Protein AF-A0ABD0QM60-F1 (afdb_monomer)

Sequence (58 aa):
TKWLQHLSLLLKASLLVVNAVDRDHRPVLVHCSDGWDRTPQIAALAKVLLDPYYRTIE

InterPro domains:
  IPR010569 Myotubularin-like, phosphatase domain [PF06602] (1-58)
  IPR010569 Myotubularin-like, phosphatase domain [PS51339] (1-58)
  IPR016130 Protein-tyrosine phosphatase, active site [PS00383] (30-40)
  IPR029021 Protein-tyrosine phosphatase-like [G3DSA:3.90.190.10] (5-54)
  IPR029021 Protein-tyrosine phosphatase-like [SSF52799] (1-58)
  IPR030564 Myotubularin [PTHR10807] (1-58)

Organism: Cirrhinus mrigala (NCBI:txid683832)

Radius of gyration: 12.18 Å; Cα contacts (8 Å, |Δi|>4): 38; chains: 1; bounding box: 30×22×27 Å

Solvent-accessible surface area (backbone atoms only — not comparable to full-atom values): 3508 Å² total; per-residue (Å²): 131,65,59,68,58,56,52,51,51,48,54,52,55,14,49,53,53,38,44,34,43,76,74,66,70,39,92,80,88,81,71,60,87,88,46,78,61,69,22,51,54,30,52,50,49,23,42,46,73,73,37,73,70,67,72,54,94,122

Structure (mmCIF, N/CA/C/O backbone):
data_AF-A0ABD0QM60-F1
#
_entry.id   AF-A0ABD0QM60-F1
#
loop_
_atom_site.group_PDB
_atom_site.id
_atom_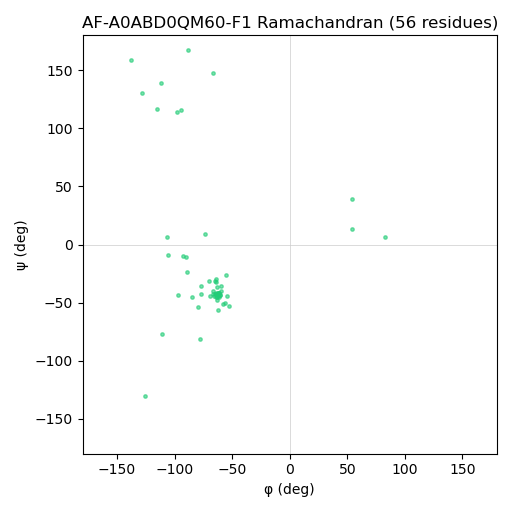site.type_symbol
_atom_site.label_atom_id
_atom_site.label_alt_id
_atom_site.label_comp_id
_atom_site.label_asym_id
_atom_site.label_entity_id
_atom_site.label_seq_id
_atom_site.pdbx_PDB_ins_code
_atom_site.Cartn_x
_atom_site.Cartn_y
_atom_site.Cartn_z
_atom_site.occupancy
_atom_site.B_iso_or_equiv
_atom_site.auth_seq_id
_atom_site.auth_comp_id
_atom_site.auth_asym_id
_atom_site.auth_atom_id
_atom_site.pdbx_PDB_model_num
ATOM 1 N N . THR A 1 1 ? 16.143 9.302 12.594 1.00 91.44 1 THR A N 1
ATOM 2 C CA . THR A 1 1 ? 15.459 7.997 12.453 1.00 91.44 1 THR A CA 1
ATOM 3 C C . THR A 1 1 ? 14.583 7.869 11.202 1.00 91.44 1 THR A C 1
ATOM 5 O O . THR A 1 1 ? 14.382 6.743 10.789 1.00 91.44 1 THR A O 1
ATOM 8 N N . LYS A 1 2 ? 14.058 8.943 10.568 1.00 97.12 2 LYS A N 1
ATOM 9 C 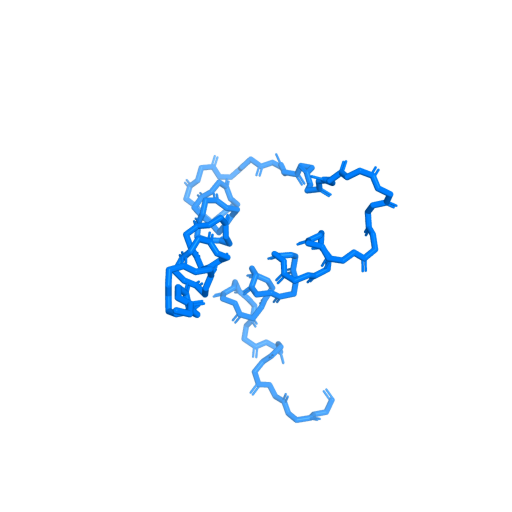CA . LYS A 1 2 ? 13.272 8.907 9.295 1.00 97.12 2 LYS A CA 1
ATOM 10 C C . LYS A 1 2 ? 12.045 7.974 9.271 1.00 97.12 2 LYS A C 1
ATOM 12 O O . LYS A 1 2 ? 11.449 7.755 8.223 1.00 97.12 2 LYS A O 1
ATOM 17 N N . TRP A 1 3 ? 11.614 7.490 10.429 1.00 98.44 3 TRP A N 1
ATOM 18 C CA . TRP A 1 3 ? 10.529 6.522 10.562 1.00 98.44 3 TRP A CA 1
ATOM 19 C C . TRP A 1 3 ? 9.240 6.955 9.847 1.00 98.44 3 TRP A C 1
ATOM 21 O O . TRP A 1 3 ? 8.741 6.255 8.969 1.00 98.44 3 TRP A O 1
ATOM 31 N N . LEU A 1 4 ? 8.762 8.169 10.134 1.00 98.50 4 LEU A N 1
ATOM 32 C CA . LEU A 1 4 ? 7.550 8.713 9.512 1.00 98.50 4 LEU A CA 1
ATOM 33 C C . LEU A 1 4 ? 7.695 8.918 7.998 1.00 98.50 4 LEU A C 1
ATOM 35 O O . LEU A 1 4 ? 6.718 8.798 7.262 1.00 98.50 4 LEU A O 1
ATOM 39 N N . GLN A 1 5 ? 8.910 9.184 7.514 1.00 98.56 5 GLN A N 1
ATOM 40 C CA . GLN A 1 5 ? 9.170 9.295 6.081 1.00 98.56 5 GLN A CA 1
ATOM 41 C C . GLN A 1 5 ? 8.985 7.938 5.387 1.00 98.56 5 GLN A C 1
ATOM 43 O O . GLN A 1 5 ? 8.367 7.884 4.326 1.00 98.56 5 GLN A O 1
ATOM 48 N N . HIS A 1 6 ? 9.463 6.844 5.987 1.00 98.25 6 HIS A N 1
ATOM 49 C CA . HIS A 1 6 ? 9.278 5.496 5.443 1.00 98.25 6 HIS A CA 1
ATOM 50 C C . HIS A 1 6 ? 7.802 5.076 5.431 1.00 98.25 6 HIS A C 1
ATOM 52 O O . HIS A 1 6 ? 7.323 4.589 4.407 1.00 98.25 6 HIS A O 1
ATOM 58 N N . LEU A 1 7 ? 7.058 5.356 6.508 1.00 98.56 7 LEU A N 1
ATOM 59 C CA . LEU A 1 7 ? 5.609 5.121 6.551 1.00 98.56 7 LEU A CA 1
ATOM 60 C C . LEU A 1 7 ? 4.860 5.935 5.487 1.00 98.56 7 LEU A C 1
ATOM 62 O O . LEU A 1 7 ? 3.999 5.403 4.789 1.00 98.56 7 LEU A O 1
ATOM 66 N N . SER A 1 8 ? 5.221 7.210 5.310 1.00 98.62 8 SER A N 1
ATOM 67 C CA . SER A 1 8 ? 4.619 8.066 4.284 1.00 98.62 8 SER A CA 1
ATOM 68 C C . SER A 1 8 ? 4.833 7.511 2.873 1.00 98.62 8 SER A C 1
ATOM 70 O O . SER A 1 8 ? 3.911 7.541 2.062 1.00 98.62 8 SER A O 1
ATOM 72 N N . LEU A 1 9 ? 6.018 6.970 2.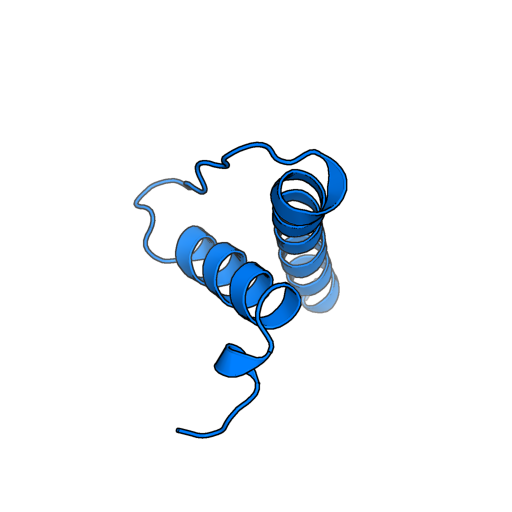573 1.00 98.50 9 LEU A N 1
ATOM 73 C CA . LEU A 1 9 ? 6.294 6.369 1.266 1.00 98.50 9 LEU A CA 1
ATOM 74 C 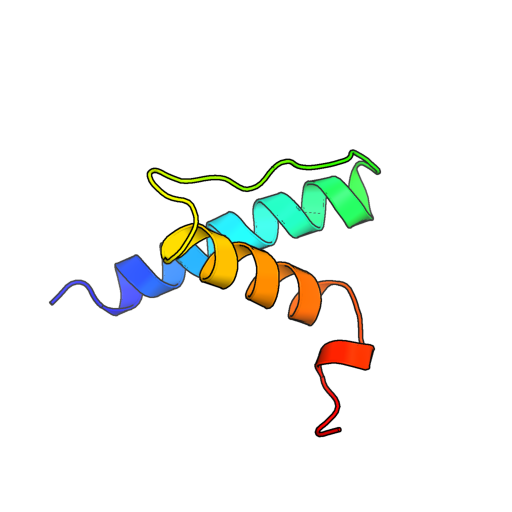C . LEU A 1 9 ? 5.468 5.099 1.021 1.00 98.50 9 LEU A C 1
ATOM 76 O O . LEU A 1 9 ? 4.943 4.941 -0.080 1.00 98.50 9 LEU A O 1
ATOM 80 N N . LEU A 1 10 ? 5.291 4.239 2.030 1.00 98.38 10 LEU A N 1
ATOM 81 C CA . LEU A 1 10 ? 4.441 3.045 1.917 1.00 98.38 10 LEU A CA 1
ATOM 82 C C . LEU A 1 10 ? 2.974 3.403 1.657 1.00 98.38 10 LEU A C 1
ATOM 84 O O . LEU A 1 10 ? 2.347 2.843 0.754 1.00 98.38 10 LEU A O 1
ATOM 88 N N . LEU A 1 11 ? 2.438 4.377 2.398 1.00 98.75 11 LEU A N 1
ATOM 89 C CA . LEU A 1 11 ? 1.064 4.849 2.211 1.00 98.75 11 LEU A CA 1
ATOM 90 C C . LEU A 1 11 ? 0.867 5.491 0.832 1.00 98.75 11 LEU A C 1
ATOM 92 O O . LEU A 1 11 ? -0.117 5.198 0.156 1.00 98.75 11 LEU A O 1
ATOM 96 N N . LYS A 1 12 ? 1.822 6.311 0.370 1.00 98.75 12 LYS A N 1
ATOM 97 C CA . LYS A 1 12 ? 1.775 6.910 -0.975 1.00 98.75 12 LYS A CA 1
ATOM 98 C C . LYS A 1 12 ? 1.799 5.850 -2.075 1.00 98.75 12 LYS A C 1
ATOM 100 O O . LYS A 1 12 ? 1.002 5.938 -3.001 1.00 98.75 12 LYS A O 1
ATOM 105 N N . ALA A 1 13 ? 2.674 4.849 -1.970 1.00 98.56 13 ALA A N 1
ATOM 106 C CA . ALA A 1 13 ? 2.733 3.756 -2.938 1.00 98.56 13 ALA A CA 1
ATOM 107 C C . ALA A 1 13 ? 1.416 2.964 -2.984 1.00 98.56 13 ALA A C 1
ATOM 109 O O . ALA A 1 13 ? 0.910 2.671 -4.063 1.00 98.56 13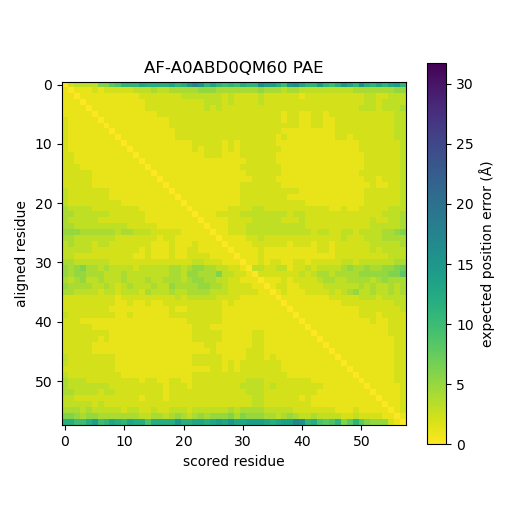 ALA A O 1
ATOM 110 N N . SER A 1 14 ? 0.816 2.700 -1.822 1.00 98.75 14 SER A N 1
ATOM 111 C CA . SER A 1 14 ? -0.488 2.030 -1.726 1.00 98.75 14 SER A CA 1
ATOM 112 C C . SER A 1 14 ? -1.596 2.855 -2.384 1.00 98.75 14 SER A C 1
ATOM 114 O O . SER A 1 14 ? -2.397 2.316 -3.139 1.00 98.75 14 SER A O 1
ATOM 116 N N . LEU A 1 15 ? -1.600 4.178 -2.189 1.00 98.69 15 LEU A N 1
ATOM 117 C CA . LEU A 1 15 ? -2.577 5.073 -2.815 1.00 98.69 15 LEU A CA 1
ATOM 118 C C . LEU A 1 15 ? -2.452 5.119 -4.349 1.00 98.69 15 LEU A C 1
ATOM 120 O O . LEU A 1 15 ? -3.458 5.287 -5.036 1.00 98.69 15 LEU A O 1
ATOM 124 N N . LEU A 1 16 ? -1.248 4.942 -4.905 1.00 98.62 16 LEU A N 1
ATOM 125 C CA . LEU A 1 16 ? -1.073 4.803 -6.357 1.00 98.62 16 LEU A CA 1
ATOM 126 C C . LEU A 1 16 ? -1.769 3.543 -6.888 1.00 98.62 16 LEU A C 1
ATOM 128 O O . LEU A 1 16 ? -2.433 3.617 -7.920 1.00 98.62 16 LEU A O 1
ATOM 132 N N . VAL A 1 17 ? -1.665 2.418 -6.169 1.00 98.75 17 VAL A N 1
ATOM 133 C CA . VAL A 1 17 ? -2.379 1.176 -6.516 1.00 98.75 17 VAL A CA 1
ATOM 134 C C . VAL A 1 17 ? -3.890 1.391 -6.437 1.00 98.75 17 VAL A C 1
ATOM 136 O O . VAL A 1 17 ? -4.596 1.069 -7.386 1.00 98.75 17 VAL A O 1
ATOM 139 N N . VAL A 1 18 ? -4.376 1.989 -5.343 1.00 98.81 18 VAL A N 1
ATOM 140 C CA . VAL A 1 18 ? -5.805 2.280 -5.139 1.00 98.81 18 VAL A CA 1
ATOM 141 C C . VAL A 1 18 ? -6.361 3.126 -6.280 1.00 98.81 18 VAL A C 1
ATOM 143 O O . VAL A 1 18 ? -7.353 2.742 -6.883 1.00 98.81 18 VAL A O 1
ATOM 146 N N . ASN A 1 19 ? -5.703 4.235 -6.630 1.00 98.75 19 ASN A N 1
ATOM 147 C CA . ASN A 1 19 ? -6.167 5.109 -7.710 1.00 98.75 19 ASN A CA 1
ATOM 148 C C . ASN A 1 19 ? -6.185 4.397 -9.070 1.00 98.75 19 ASN A C 1
ATOM 150 O O . ASN A 1 19 ? -7.142 4.556 -9.824 1.00 98.75 19 ASN A O 1
ATOM 154 N N . ALA A 1 20 ? -5.159 3.598 -9.376 1.00 98.75 20 ALA A N 1
ATOM 155 C CA . ALA A 1 20 ? -5.106 2.857 -10.632 1.00 98.75 20 ALA A CA 1
ATOM 156 C C . ALA A 1 20 ? -6.244 1.825 -10.752 1.00 98.75 20 AL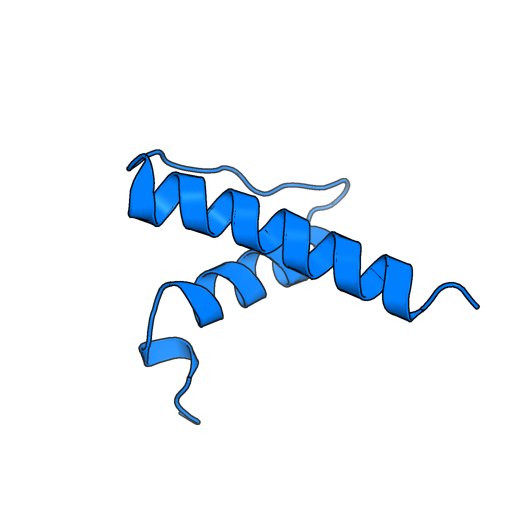A A C 1
ATOM 158 O O . ALA A 1 20 ? -6.786 1.646 -11.840 1.00 98.75 20 ALA A O 1
ATOM 159 N N . VAL A 1 21 ? -6.627 1.179 -9.647 1.00 98.44 21 VAL A N 1
ATOM 160 C CA . VAL A 1 21 ? -7.709 0.182 -9.622 1.00 98.44 21 VAL A CA 1
ATOM 161 C C . VAL A 1 21 ? -9.090 0.844 -9.591 1.00 98.44 21 VAL A C 1
ATOM 163 O O . VAL A 1 21 ? -9.928 0.549 -10.440 1.00 98.44 21 VAL A O 1
ATOM 166 N N . ASP A 1 22 ? -9.327 1.736 -8.630 1.00 98.44 22 ASP A N 1
ATOM 167 C CA . ASP A 1 22 ? -10.652 2.300 -8.338 1.00 98.44 22 ASP A CA 1
ATOM 168 C C . ASP A 1 22 ? -11.070 3.382 -9.338 1.00 98.44 22 ASP A C 1
ATOM 170 O O . ASP A 1 22 ? -12.205 3.398 -9.804 1.00 98.44 22 ASP A O 1
ATOM 174 N N . ARG A 1 23 ? -10.139 4.271 -9.709 1.00 97.81 23 ARG A N 1
ATOM 175 C CA . ARG A 1 23 ? -10.438 5.434 -10.559 1.00 97.81 23 ARG A CA 1
ATOM 176 C C . ARG A 1 23 ? -10.121 5.188 -12.024 1.00 97.81 23 ARG A C 1
ATOM 178 O O . ARG A 1 23 ? -10.901 5.577 -12.886 1.00 97.81 23 ARG A O 1
ATOM 185 N N . ASP A 1 24 ? -8.976 4.569 -12.301 1.00 98.50 24 ASP A N 1
ATOM 186 C CA . ASP A 1 24 ? -8.527 4.369 -13.682 1.00 98.50 24 ASP A CA 1
ATOM 187 C C . ASP A 1 24 ? -8.974 3.020 -14.267 1.00 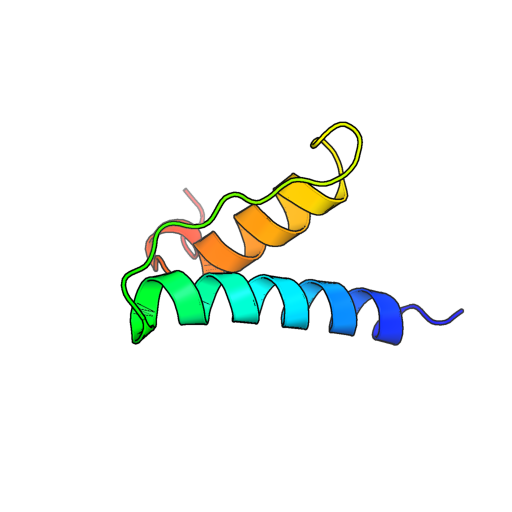98.50 24 ASP A C 1
ATOM 189 O O . ASP A 1 24 ? -8.805 2.800 -15.465 1.00 98.50 24 ASP A O 1
ATOM 193 N N . HIS A 1 25 ? -9.511 2.110 -13.444 1.00 97.88 25 HIS A N 1
ATOM 194 C CA . HIS A 1 25 ? -9.941 0.762 -13.836 1.00 97.88 25 HIS A CA 1
ATOM 195 C C . HIS A 1 25 ? -8.852 -0.058 -14.552 1.00 97.88 25 HIS A C 1
ATOM 197 O O . HIS A 1 25 ? -9.121 -0.788 -15.509 1.00 97.88 25 HIS A O 1
ATOM 203 N N . ARG A 1 26 ? -7.598 0.055 -14.095 1.00 98.00 26 ARG A N 1
ATOM 204 C CA . ARG A 1 26 ? -6.442 -0.645 -14.673 1.00 98.00 26 ARG A CA 1
ATOM 205 C C . ARG A 1 26 ? -5.886 -1.710 -13.723 1.00 98.00 26 ARG A C 1
ATOM 207 O O . ARG A 1 26 ? -5.741 -1.446 -12.529 1.00 98.00 26 ARG A O 1
ATOM 214 N N . PRO A 1 27 ? -5.502 -2.896 -14.236 1.00 97.06 27 PRO A N 1
ATOM 215 C CA . PRO A 1 27 ? -4.795 -3.886 -13.434 1.00 97.06 27 PRO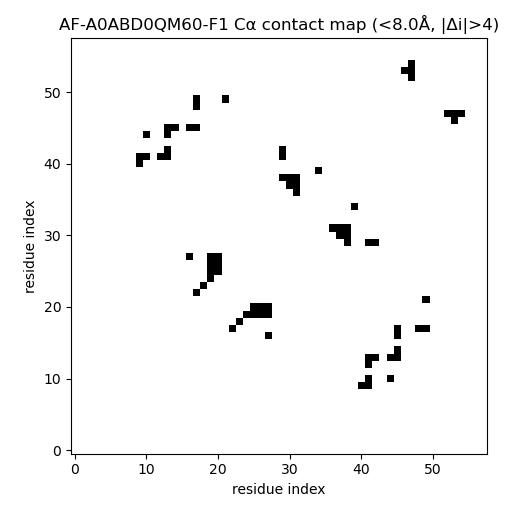 A CA 1
ATOM 216 C C . PRO A 1 27 ? -3.395 -3.380 -13.056 1.00 97.06 27 PRO A C 1
ATOM 218 O O . PRO A 1 27 ? -2.748 -2.664 -13.824 1.00 97.06 27 PRO A O 1
ATOM 221 N N . VAL A 1 28 ? -2.912 -3.783 -11.878 1.00 98.12 28 VAL A N 1
ATOM 222 C CA . VAL A 1 28 ? -1.608 -3.371 -11.337 1.00 98.12 28 VAL A CA 1
ATOM 223 C C . VAL A 1 28 ? -0.800 -4.598 -10.924 1.00 98.12 28 VAL A C 1
ATOM 225 O O . VAL A 1 28 ? -1.288 -5.442 -10.176 1.00 98.12 28 VAL A O 1
ATOM 228 N N . LEU A 1 29 ? 0.461 -4.669 -11.361 1.00 98.06 29 LEU A N 1
ATOM 229 C CA . LEU A 1 29 ? 1.453 -5.603 -10.828 1.00 98.06 29 LEU A CA 1
ATOM 230 C C . LEU A 1 29 ? 2.267 -4.900 -9.737 1.00 98.06 29 LEU A C 1
ATOM 232 O O . LEU A 1 29 ? 2.997 -3.951 -10.020 1.00 98.06 29 LEU A O 1
ATOM 236 N N . VAL A 1 30 ? 2.170 -5.380 -8.498 1.00 98.12 30 VAL A N 1
ATOM 237 C CA . VAL A 1 30 ? 3.005 -4.904 -7.387 1.00 98.12 30 VAL A CA 1
ATOM 238 C C . VAL A 1 30 ? 4.164 -5.877 -7.199 1.00 98.12 30 VAL A C 1
ATOM 240 O O . VAL A 1 30 ? 3.954 -7.022 -6.808 1.00 98.12 30 VAL A O 1
ATOM 243 N N . HIS A 1 31 ? 5.393 -5.428 -7.447 1.00 97.56 31 HIS A N 1
ATOM 244 C CA . HIS A 1 31 ? 6.598 -6.215 -7.181 1.00 97.56 31 HIS A CA 1
ATOM 245 C C . HIS A 1 31 ? 7.700 -5.351 -6.553 1.00 97.56 31 HIS A C 1
ATOM 247 O O . HIS A 1 31 ? 7.698 -4.125 -6.669 1.00 97.56 31 HIS A O 1
ATOM 253 N N . CYS A 1 32 ? 8.645 -5.998 -5.871 1.00 94.56 32 CYS A N 1
ATOM 254 C CA . CYS A 1 32 ? 9.880 -5.372 -5.411 1.00 94.56 32 CYS A CA 1
ATOM 255 C C . CYS A 1 32 ? 11.082 -6.183 -5.921 1.00 94.56 32 CYS A C 1
ATOM 257 O O . CYS A 1 32 ? 11.132 -6.463 -7.117 1.00 94.56 32 CYS A O 1
ATOM 259 N N . SER A 1 33 ? 12.033 -6.532 -5.049 1.00 96.38 33 SER A N 1
ATOM 260 C CA . SER A 1 33 ? 13.145 -7.440 -5.363 1.00 96.38 33 SER A CA 1
ATOM 261 C C . SER A 1 33 ? 12.649 -8.893 -5.338 1.00 96.38 33 SER A C 1
ATOM 263 O O . SER A 1 33 ? 12.252 -9.408 -6.374 1.00 96.38 33 SER A O 1
ATOM 265 N N . ASP A 1 34 ? 12.546 -9.498 -4.149 1.00 97.06 34 ASP A N 1
ATOM 266 C CA . ASP A 1 34 ? 12.070 -10.884 -3.976 1.00 97.06 34 ASP A CA 1
ATOM 267 C C . ASP A 1 34 ? 10.549 -10.989 -3.786 1.00 97.06 34 ASP A C 1
ATOM 269 O O . ASP A 1 34 ? 9.973 -12.071 -3.809 1.00 97.06 34 ASP A O 1
ATOM 273 N N . GLY A 1 35 ? 9.870 -9.857 -3.581 1.00 95.50 35 GLY A N 1
ATOM 274 C CA . GLY A 1 35 ? 8.409 -9.809 -3.484 1.00 95.50 35 GLY A CA 1
ATOM 275 C C . GLY A 1 35 ? 7.820 -10.154 -2.113 1.00 95.50 35 GLY A C 1
ATOM 276 O O . GLY A 1 35 ? 6.601 -10.201 -1.993 1.00 95.50 35 GLY A O 1
ATOM 277 N N . TRP A 1 36 ? 8.636 -10.346 -1.073 1.00 97.62 36 TRP A N 1
ATOM 278 C CA . TRP A 1 36 ? 8.153 -10.785 0.249 1.00 97.62 36 TRP A CA 1
ATOM 279 C C . TRP A 1 36 ? 8.112 -9.721 1.363 1.00 97.62 36 TRP A C 1
ATOM 281 O O . TRP A 1 36 ? 7.500 -9.970 2.392 1.00 97.62 36 TRP A O 1
ATOM 291 N N . ASP A 1 37 ? 8.666 -8.515 1.157 1.00 97.88 37 ASP A N 1
ATOM 292 C CA . ASP A 1 37 ? 8.663 -7.445 2.181 1.00 97.88 37 ASP A CA 1
ATOM 293 C C . ASP A 1 37 ? 7.759 -6.266 1.793 1.00 97.88 37 ASP A C 1
ATOM 295 O O . ASP A 1 37 ? 6.636 -6.102 2.262 1.00 97.88 37 ASP A O 1
ATOM 299 N N . ARG A 1 38 ? 8.242 -5.417 0.880 1.00 98.12 38 ARG A N 1
ATOM 300 C CA . ARG A 1 38 ? 7.531 -4.201 0.446 1.00 98.12 38 ARG A CA 1
ATOM 301 C C . ARG A 1 38 ? 6.288 -4.518 -0.380 1.00 98.12 38 ARG A C 1
ATOM 303 O O . ARG A 1 38 ? 5.315 -3.774 -0.330 1.00 98.12 38 ARG A O 1
ATOM 310 N N . THR A 1 39 ? 6.316 -5.621 -1.124 1.00 98.50 39 THR A N 1
ATOM 311 C CA . THR A 1 39 ? 5.177 -6.071 -1.926 1.00 98.50 39 THR A CA 1
ATOM 312 C C . THR A 1 39 ? 3.963 -6.389 -1.054 1.00 98.50 39 THR A C 1
ATOM 314 O O . THR A 1 39 ? 2.939 -5.746 -1.279 1.00 98.50 39 THR A O 1
ATOM 317 N N . PRO A 1 40 ? 4.030 -7.279 -0.039 1.00 98.50 40 PRO A N 1
ATOM 318 C CA . PRO A 1 40 ? 2.873 -7.522 0.816 1.00 98.50 40 PRO A CA 1
ATOM 319 C C . PRO A 1 40 ? 2.465 -6.286 1.620 1.00 98.50 40 PRO A C 1
ATOM 321 O O . PRO A 1 40 ? 1.270 -6.083 1.799 1.00 98.50 40 PRO A O 1
ATOM 324 N N . GLN A 1 41 ? 3.399 -5.415 2.028 1.00 98.75 41 GLN A N 1
ATOM 325 C CA . GLN A 1 41 ? 3.049 -4.147 2.687 1.00 98.75 41 GLN A CA 1
ATOM 326 C C . GLN A 1 41 ? 2.144 -3.273 1.804 1.00 98.75 41 GLN A C 1
ATOM 328 O O . GLN A 1 41 ? 1.084 -2.838 2.247 1.00 98.75 41 GLN A O 1
ATOM 333 N N . ILE A 1 42 ? 2.536 -3.041 0.548 1.00 98.75 42 ILE A N 1
ATOM 334 C CA . ILE A 1 42 ? 1.772 -2.209 -0.394 1.00 98.75 42 ILE A CA 1
ATOM 335 C C . ILE A 1 42 ? 0.467 -2.904 -0.805 1.00 98.75 42 ILE A C 1
ATOM 337 O O . ILE A 1 42 ? -0.589 -2.274 -0.817 1.00 98.75 42 ILE A O 1
ATOM 341 N N . ALA A 1 43 ? 0.520 -4.203 -1.117 1.00 98.56 43 ALA A N 1
ATOM 342 C CA . ALA A 1 43 ? -0.649 -4.964 -1.546 1.00 98.56 43 ALA A CA 1
ATOM 343 C C . ALA A 1 43 ? -1.713 -5.054 -0.440 1.00 98.56 43 ALA A C 1
ATOM 345 O O . ALA A 1 43 ? -2.888 -4.813 -0.706 1.00 98.56 43 ALA A O 1
ATOM 346 N N . ALA A 1 44 ? -1.321 -5.345 0.805 1.00 98.56 44 ALA A N 1
ATOM 347 C CA . ALA A 1 44 ? -2.254 -5.423 1.927 1.00 98.56 44 ALA A CA 1
ATOM 348 C C . ALA A 1 44 ? -2.884 -4.059 2.243 1.00 98.56 44 ALA A C 1
ATOM 350 O O . ALA A 1 44 ? -4.102 -3.974 2.390 1.00 98.56 44 ALA A O 1
ATOM 351 N N . LEU A 1 45 ? -2.089 -2.982 2.276 1.00 98.81 45 LEU A N 1
ATOM 352 C CA . LEU A 1 45 ? -2.610 -1.627 2.486 1.00 98.81 45 LEU A CA 1
ATOM 353 C C . LEU A 1 45 ? -3.601 -1.222 1.387 1.00 98.81 45 LEU A C 1
ATOM 355 O O . LEU A 1 45 ? -4.664 -0.690 1.696 1.00 98.81 45 LEU A O 1
ATOM 359 N N . ALA A 1 46 ? -3.300 -1.511 0.118 1.00 98.75 46 ALA A N 1
ATOM 360 C CA . ALA A 1 46 ? -4.226 -1.244 -0.981 1.00 98.75 46 ALA A CA 1
ATOM 361 C C . ALA A 1 46 ? -5.543 -2.025 -0.826 1.00 98.75 46 ALA A C 1
ATOM 363 O O . ALA A 1 46 ? -6.612 -1.450 -1.013 1.00 98.75 46 ALA A O 1
ATOM 364 N N . LYS A 1 47 ? -5.486 -3.301 -0.417 1.00 98.50 47 LYS A N 1
ATOM 365 C CA . LYS A 1 47 ? -6.680 -4.121 -0.154 1.00 98.50 47 LYS A CA 1
ATOM 366 C C . LYS A 1 47 ? -7.543 -3.555 0.977 1.00 98.50 47 LYS A C 1
ATOM 368 O O . LYS A 1 47 ? -8.747 -3.435 0.795 1.00 98.50 47 LYS A O 1
ATOM 373 N N . VAL A 1 48 ? -6.936 -3.133 2.090 1.00 98.62 48 VAL A N 1
ATOM 374 C CA . VAL A 1 48 ? -7.643 -2.458 3.199 1.00 98.62 48 VAL A CA 1
ATOM 375 C C . VAL A 1 48 ? -8.313 -1.161 2.732 1.00 98.62 48 VAL A C 1
ATOM 377 O O . VAL A 1 48 ? -9.399 -0.815 3.195 1.00 98.62 48 VAL A O 1
ATOM 380 N N . LEU A 1 49 ? -7.698 -0.423 1.806 1.00 98.50 49 LEU A N 1
ATOM 381 C CA . LEU A 1 49 ? -8.262 0.821 1.274 1.00 98.50 49 LEU A CA 1
ATOM 382 C C . LEU A 1 49 ? -9.387 0.587 0.254 1.00 98.50 49 LEU A C 1
ATOM 384 O O . LEU A 1 49 ? -10.346 1.353 0.253 1.00 98.50 49 LEU A O 1
ATOM 388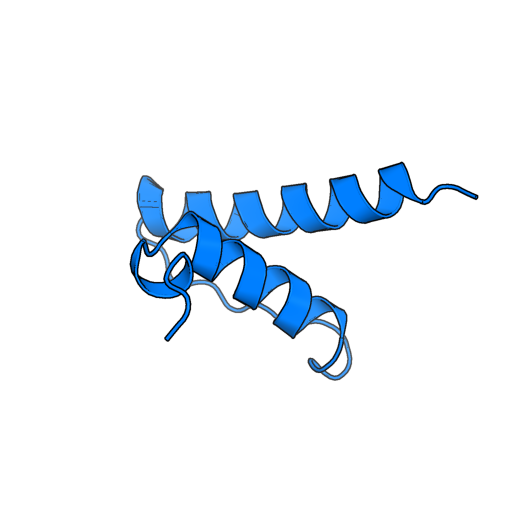 N N . LEU A 1 50 ? -9.301 -0.461 -0.564 1.00 98.44 50 LEU A N 1
ATOM 389 C CA . LEU A 1 50 ? -10.267 -0.745 -1.631 1.00 98.44 50 LEU A CA 1
ATOM 390 C C . LEU A 1 50 ? -11.496 -1.511 -1.145 1.00 98.44 50 LEU A C 1
ATOM 392 O O . LEU A 1 50 ? -12.617 -1.167 -1.504 1.00 98.44 50 LEU A O 1
ATOM 396 N N . ASP A 1 51 ? -11.296 -2.546 -0.337 1.00 98.25 51 ASP A N 1
ATOM 397 C CA . ASP A 1 51 ? -12.338 -3.522 -0.043 1.00 98.25 51 ASP A CA 1
ATOM 398 C C . ASP A 1 51 ? -12.717 -3.472 1.451 1.00 98.25 51 ASP A C 1
ATOM 400 O O . ASP A 1 51 ? -11.871 -3.739 2.315 1.00 98.25 51 ASP A O 1
ATOM 404 N N . PRO A 1 52 ? -13.978 -3.112 1.779 1.00 98.12 52 PRO A N 1
ATOM 405 C CA . PRO A 1 52 ? -14.475 -3.076 3.151 1.00 98.12 52 PRO A CA 1
ATOM 406 C C . PRO A 1 52 ? -14.324 -4.395 3.912 1.00 98.12 52 PRO A C 1
ATOM 408 O O . PRO A 1 52 ? -14.213 -4.346 5.136 1.00 98.12 52 PRO A O 1
ATOM 411 N N . TYR A 1 53 ? -14.283 -5.539 3.220 1.00 98.06 53 TYR A N 1
ATOM 412 C CA . TYR A 1 53 ? -14.060 -6.843 3.842 1.00 98.06 53 TYR A CA 1
ATOM 413 C C . TYR A 1 53 ? -12.770 -6.854 4.672 1.00 98.06 53 TYR A C 1
ATOM 415 O O . TYR A 1 53 ? -12.786 -7.252 5.826 1.00 98.06 53 TYR A O 1
ATOM 423 N N . TYR A 1 54 ? -11.657 -6.298 4.178 1.00 98.38 54 TYR A N 1
ATOM 424 C CA . TYR A 1 54 ? -10.387 -6.302 4.929 1.00 98.38 54 TYR A CA 1
ATOM 425 C C . TYR A 1 54 ? -10.347 -5.325 6.117 1.00 98.38 54 TYR A C 1
ATOM 427 O O . TYR A 1 54 ? -9.284 -5.108 6.700 1.00 98.38 54 TYR A O 1
ATOM 435 N N . ARG A 1 55 ? -11.480 -4.708 6.474 1.00 98.19 55 ARG A N 1
ATOM 436 C CA . ARG A 1 55 ? -11.651 -3.913 7.700 1.00 98.19 55 ARG A CA 1
ATOM 437 C C . ARG A 1 55 ? -12.501 -4.637 8.750 1.00 98.19 55 ARG A C 1
ATOM 439 O O . ARG A 1 55 ? -12.833 -4.029 9.766 1.00 98.19 55 ARG A O 1
ATOM 446 N N . THR A 1 56 ? -12.856 -5.902 8.518 1.00 98.25 56 THR A N 1
ATOM 447 C CA . THR A 1 56 ? -13.457 -6.790 9.522 1.00 98.25 56 THR A CA 1
ATOM 448 C C . THR A 1 56 ? -12.378 -7.536 10.314 1.00 98.25 56 THR A C 1
ATOM 450 O O . THR A 1 56 ? -11.202 -7.496 9.960 1.00 98.25 56 THR A O 1
ATOM 453 N N . ILE A 1 57 ? -12.766 -8.169 11.426 1.00 97.00 57 ILE A N 1
ATOM 454 C CA . ILE A 1 57 ? -11.843 -8.895 12.324 1.00 97.00 57 ILE A CA 1
ATOM 455 C C . ILE A 1 57 ? -11.674 -10.370 11.918 1.00 97.00 57 ILE A C 1
ATOM 457 O O . ILE A 1 57 ? -10.669 -10.981 12.275 1.00 97.00 57 ILE A O 1
ATOM 461 N N . GLU A 1 58 ? -12.652 -10.923 11.201 1.00 83.88 58 GLU A N 1
ATOM 462 C CA . GLU A 1 58 ? -12.671 -12.318 10.735 1.00 83.88 58 GLU A CA 1
ATOM 463 C C . GLU A 1 58 ? -11.658 -12.608 9.619 1.00 83.88 58 GLU A C 1
ATOM 465 O O . GLU A 1 58 ? -11.489 -11.752 8.717 1.00 83.88 58 GLU A O 1
#

Foldseek 3Di:
DCPVVVVVVLLVLLVVCLCCCPPVVHDDDQADDVCDPSNCSSVLSNCVVRPVVSVDPD

pLDDT: mean 97.79, std 2.19, range [83.88, 98.81]

Mean predicted aligned error: 2.16 Å

Secondary structure (DSSP, 8-state):
--HHHHHHHHHHHHHHHHHHHHTT--------SSSSSHHHHHHHHHHHHH-GGGGS--